Protein AF-A0A1H7F011-F1 (afdb_monomer)

Radius of gyration: 12.55 Å; Cα contacts (8 Å, |Δi|>4): 21; chains: 1; bounding box: 30×28×26 Å

Foldseek 3Di:
DDPPDPVVLVVQLVVCVVVVDDNVVSVVVSVVVVVVQVCCCVPVVDHRDD

Secondary structure (DSSP, 8-state):
------HHHHHHHHHHHHTT--HHHHHHHHHHHHHHHHHHHHHH------

pLDDT: mean 83.96, std 13.74, range [47.03, 96.5]

Sequence (50 aa):
MRKNANARIRSYYEKKRKEGKPYKVVVIACANKLLHHIFAILQKGQPYQD

Nearest PDB structures (foldseek):
  2rcy-assembly1_D-2  TM=7.549E-01  e=2.692E+00  Plasmodium falciparum 3D7
  2rcy-assembly1_B-2  TM=7.620E-01  e=3.326E+00  Plasmodium falciparum 3D7
  2rcy-assembly1_E-2  TM=7.540E-01  e=3.830E+00  Plasmodium falciparum 3D7

Solvent-accessible surface area (backbone atoms only — not comparable to full-atom values): 3080 Å² total; per-residue (Å²): 130,90,86,79,68,59,63,65,61,50,51,52,42,52,53,40,48,73,72,68,48,58,68,69,60,40,54,50,53,53,51,53,53,51,50,51,48,53,47,41,34,73,75,66,70,41,73,83,80,131

Mean predicted aligned error: 6.25 Å

Structure (mmCIF, N/CA/C/O backbone):
data_AF-A0A1H7F011-F1
#
_entry.id   AF-A0A1H7F011-F1
#
loop_
_atom_site.group_PDB
_atom_site.id
_atom_site.type_symbol
_atom_site.label_atom_id
_atom_site.label_alt_id
_atom_site.label_comp_id
_atom_site.label_asym_id
_atom_site.label_entity_id
_atom_site.label_seq_id
_atom_site.pdbx_PDB_ins_code
_atom_site.Cartn_x
_atom_site.Cartn_y
_atom_site.Cartn_z
_atom_site.occupancy
_atom_site.B_iso_or_equiv
_atom_site.auth_seq_id
_atom_site.auth_comp_id
_atom_site.auth_asym_id
_atom_site.auth_atom_id
_atom_site.pdbx_PDB_model_num
ATOM 1 N N . MET A 1 1 ? 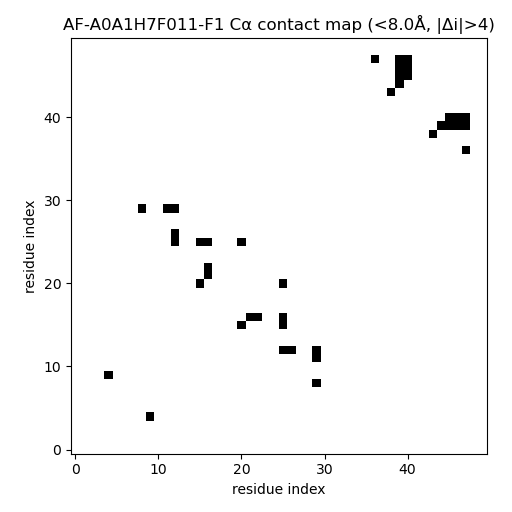8.398 20.786 0.442 1.00 47.03 1 MET A N 1
ATOM 2 C CA . MET A 1 1 ? 8.168 19.347 0.160 1.00 47.03 1 MET A CA 1
ATOM 3 C C . MET A 1 1 ? 7.296 18.755 1.259 1.00 47.03 1 MET A C 1
ATOM 5 O O . MET A 1 1 ? 7.648 18.901 2.422 1.00 47.03 1 MET A O 1
ATOM 9 N N . ARG A 1 2 ? 6.144 18.153 0.924 1.00 53.00 2 ARG A N 1
ATOM 10 C CA . ARG A 1 2 ? 5.212 17.565 1.908 1.00 53.00 2 ARG A CA 1
ATOM 11 C C . ARG A 1 2 ? 5.930 16.491 2.746 1.00 53.00 2 ARG A C 1
ATOM 13 O O . ARG A 1 2 ? 6.303 15.453 2.215 1.00 53.00 2 ARG A O 1
ATOM 20 N N . LYS A 1 3 ? 6.112 16.749 4.046 1.00 52.69 3 LYS A N 1
ATOM 21 C CA . LYS A 1 3 ? 6.794 15.872 5.021 1.00 52.69 3 LYS A CA 1
ATOM 22 C C . LYS A 1 3 ? 5.870 14.848 5.709 1.00 52.69 3 LYS A C 1
ATOM 24 O O . LYS A 1 3 ? 6.284 14.233 6.677 1.00 52.69 3 LYS A O 1
ATOM 29 N N . ASN A 1 4 ? 4.662 14.607 5.194 1.00 54.75 4 ASN A N 1
ATOM 30 C CA . ASN A 1 4 ? 3.725 13.620 5.755 1.00 54.75 4 ASN A CA 1
ATOM 31 C C . ASN A 1 4 ? 3.559 12.407 4.829 1.00 54.75 4 ASN A C 1
ATOM 33 O O . ASN A 1 4 ? 2.448 12.032 4.464 1.00 54.75 4 ASN A O 1
ATOM 37 N N . ALA A 1 5 ? 4.670 11.799 4.403 1.00 62.38 5 ALA A N 1
ATOM 38 C CA . ALA A 1 5 ? 4.604 10.469 3.807 1.00 62.38 5 ALA A CA 1
ATOM 39 C C . ALA A 1 5 ? 4.355 9.470 4.942 1.00 62.38 5 ALA A C 1
ATOM 41 O O . ALA A 1 5 ? 5.205 9.328 5.818 1.00 62.38 5 ALA A O 1
ATOM 42 N N . ASN A 1 6 ? 3.200 8.800 4.940 1.00 76.38 6 ASN A N 1
ATOM 43 C CA . ASN A 1 6 ? 2.885 7.772 5.929 1.00 76.38 6 ASN A CA 1
ATOM 44 C C . ASN A 1 6 ? 3.993 6.699 5.916 1.00 76.38 6 ASN A C 1
ATOM 46 O O . ASN A 1 6 ? 4.083 5.891 4.984 1.00 76.38 6 ASN A O 1
ATOM 50 N N . ALA A 1 7 ? 4.860 6.723 6.934 1.00 82.00 7 ALA A N 1
ATOM 51 C CA . ALA A 1 7 ? 6.070 5.907 6.993 1.00 82.00 7 ALA A CA 1
ATOM 52 C C . ALA A 1 7 ? 5.754 4.404 6.952 1.00 82.00 7 ALA A C 1
ATOM 54 O O . ALA A 1 7 ? 6.529 3.631 6.391 1.00 82.00 7 ALA A O 1
ATOM 55 N N . ARG A 1 8 ? 4.581 4.000 7.459 1.00 81.81 8 ARG A N 1
ATOM 56 C CA . ARG A 1 8 ? 4.102 2.610 7.444 1.00 81.81 8 ARG A CA 1
ATOM 57 C C . ARG A 1 8 ? 3.682 2.140 6.054 1.00 81.81 8 ARG A C 1
ATOM 59 O O . ARG A 1 8 ? 4.025 1.034 5.645 1.00 81.81 8 ARG A O 1
A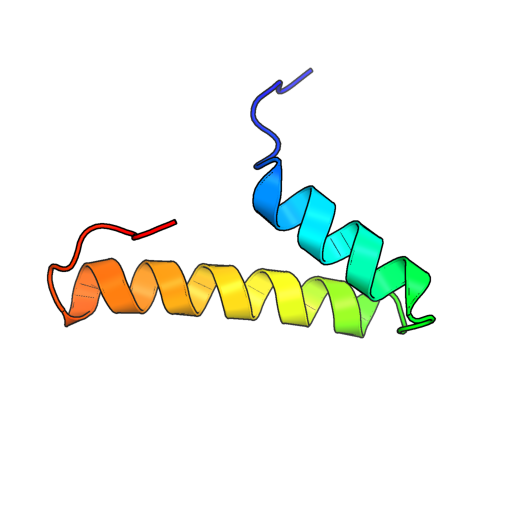TOM 66 N N . ILE A 1 9 ? 2.978 2.976 5.289 1.00 87.00 9 ILE A N 1
ATOM 67 C CA . ILE A 1 9 ? 2.647 2.642 3.893 1.00 87.00 9 ILE A CA 1
ATOM 68 C C . ILE A 1 9 ? 3.918 2.619 3.046 1.00 87.00 9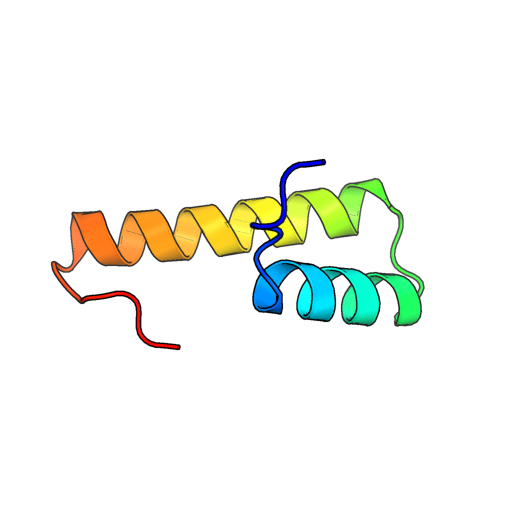 ILE A C 1
ATOM 70 O O . ILE A 1 9 ? 4.066 1.748 2.192 1.00 87.00 9 ILE A O 1
ATOM 74 N N . ARG A 1 10 ? 4.870 3.518 3.324 1.00 87.75 10 ARG A N 1
ATOM 75 C CA . ARG A 1 10 ? 6.172 3.516 2.655 1.00 87.75 10 ARG A CA 1
ATOM 76 C C . ARG A 1 10 ? 6.968 2.248 2.961 1.00 87.75 10 ARG A C 1
ATOM 78 O O . ARG A 1 10 ? 7.456 1.621 2.031 1.00 87.75 10 ARG A O 1
ATOM 85 N N . SER A 1 11 ? 7.066 1.827 4.221 1.00 90.75 11 SER A N 1
ATOM 86 C CA . SER A 1 11 ? 7.775 0.590 4.574 1.00 90.75 11 SER A CA 1
ATOM 87 C C . SER A 1 11 ? 7.100 -0.653 3.983 1.00 90.75 11 SER A C 1
ATOM 89 O O . SER A 1 11 ? 7.787 -1.540 3.477 1.00 90.75 11 SER A O 1
ATOM 91 N N . TYR A 1 12 ? 5.763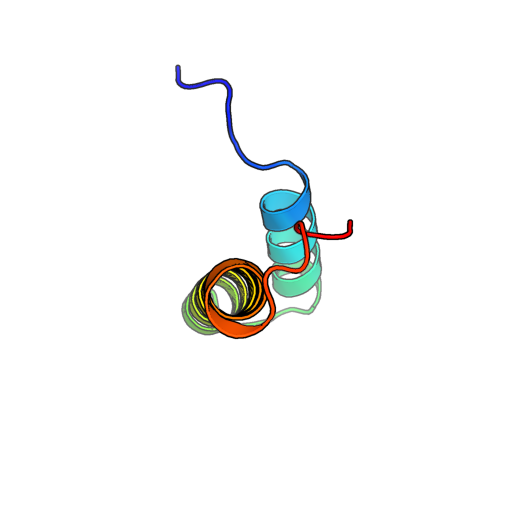 -0.694 3.958 1.00 91.38 12 TYR A N 1
ATOM 92 C CA . TYR A 1 12 ? 5.005 -1.746 3.280 1.00 91.38 12 TYR A CA 1
ATOM 93 C C . TYR A 1 12 ? 5.277 -1.764 1.768 1.00 91.38 12 TYR A C 1
ATOM 95 O O . TYR A 1 12 ? 5.569 -2.825 1.216 1.00 91.38 12 TYR A O 1
ATOM 103 N N . TYR A 1 13 ? 5.248 -0.600 1.113 1.00 92.94 13 TYR A N 1
ATOM 104 C CA . TYR A 1 13 ? 5.583 -0.444 -0.304 1.00 92.94 13 TYR A CA 1
ATOM 105 C C . TYR A 1 13 ? 6.998 -0.952 -0.604 1.00 92.94 13 TYR A C 1
ATOM 107 O O . TYR A 1 13 ? 7.172 -1.799 -1.479 1.00 92.94 13 TYR A O 1
ATOM 115 N N . GLU A 1 14 ? 8.000 -0.501 0.155 1.00 92.94 14 GLU A N 1
ATOM 116 C CA . GLU A 1 14 ? 9.399 -0.902 -0.025 1.00 92.94 14 GLU A CA 1
ATOM 117 C C . GLU A 1 14 ? 9.583 -2.409 0.174 1.00 92.94 14 GLU A C 1
ATOM 119 O O . GLU A 1 14 ? 10.219 -3.068 -0.647 1.00 92.94 14 GLU A O 1
ATOM 124 N N . LYS A 1 15 ? 8.965 -2.993 1.209 1.00 94.81 15 LYS A N 1
ATOM 125 C CA . LYS A 1 15 ? 8.977 -4.447 1.424 1.00 94.81 15 LYS A CA 1
ATOM 126 C C . LYS A 1 15 ? 8.412 -5.186 0.208 1.00 94.81 15 LYS A C 1
ATOM 128 O O . LYS A 1 15 ? 9.036 -6.115 -0.293 1.00 94.81 15 LYS A O 1
ATOM 133 N N . LYS A 1 16 ? 7.259 -4.750 -0.305 1.00 93.31 16 LYS A N 1
ATOM 134 C CA . LYS A 1 16 ? 6.607 -5.365 -1.470 1.00 93.31 16 LYS A CA 1
ATOM 135 C C . LYS A 1 16 ? 7.375 -5.167 -2.776 1.00 93.31 16 LYS A C 1
ATOM 137 O O . LYS A 1 16 ? 7.334 -6.052 -3.627 1.00 93.31 16 LYS A O 1
ATOM 142 N N . ARG A 1 17 ? 8.109 -4.063 -2.931 1.00 94.25 17 ARG A N 1
ATOM 143 C CA . ARG A 1 17 ? 9.037 -3.855 -4.053 1.00 94.25 17 ARG A CA 1
ATOM 144 C C . ARG A 1 17 ? 10.260 -4.765 -3.959 1.00 94.25 17 ARG A C 1
ATOM 146 O O . ARG A 1 17 ? 10.631 -5.350 -4.970 1.00 94.25 17 ARG A O 1
ATOM 153 N N . LYS A 1 18 ? 10.832 -4.937 -2.762 1.00 95.31 18 LYS A N 1
ATOM 154 C CA . LYS A 1 18 ? 11.955 -5.859 -2.508 1.00 95.31 18 LYS A CA 1
ATOM 155 C C . LYS A 1 18 ? 11.583 -7.330 -2.716 1.00 95.31 18 LYS A C 1
ATOM 157 O O . LYS A 1 18 ? 12.427 -8.099 -3.147 1.00 95.31 18 LYS A O 1
ATOM 162 N N . GLU A 1 19 ? 10.320 -7.702 -2.495 1.00 94.06 19 GLU A N 1
ATOM 163 C CA . GLU A 1 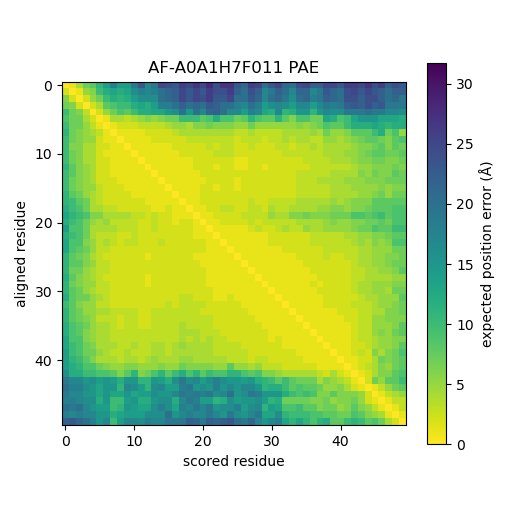19 ? 9.762 -9.019 -2.863 1.00 94.06 19 GLU A CA 1
ATOM 164 C C . GLU A 1 19 ? 9.711 -9.254 -4.398 1.00 94.06 19 GLU A C 1
ATOM 166 O O . GLU A 1 19 ? 9.269 -10.313 -4.832 1.00 94.06 19 GLU A O 1
ATOM 171 N N . GLY A 1 20 ? 10.110 -8.285 -5.236 1.00 94.81 20 GLY A N 1
ATOM 172 C CA . GLY A 1 20 ? 10.148 -8.424 -6.699 1.00 94.81 20 GLY A CA 1
ATOM 173 C C . GLY A 1 20 ? 8.808 -8.177 -7.398 1.00 94.81 20 GLY A C 1
ATOM 174 O O . GLY A 1 20 ? 8.660 -8.459 -8.586 1.00 94.81 20 GLY A O 1
ATOM 175 N N . LYS A 1 21 ? 7.804 -7.646 -6.688 1.00 93.94 21 LYS A N 1
ATOM 176 C CA . LYS A 1 21 ? 6.460 -7.478 -7.257 1.00 93.94 21 LYS A CA 1
ATOM 177 C C . LYS A 1 21 ? 6.404 -6.355 -8.302 1.00 93.94 21 LYS A C 1
ATOM 179 O O . LYS A 1 21 ? 7.019 -5.294 -8.109 1.00 93.94 21 LYS A O 1
ATOM 184 N N . PRO A 1 22 ? 5.595 -6.524 -9.369 1.00 95.94 22 PRO A N 1
ATOM 185 C CA . PRO A 1 22 ? 5.360 -5.469 -10.346 1.00 95.94 22 PRO A CA 1
ATOM 186 C C . PRO A 1 22 ? 4.857 -4.191 -9.674 1.00 95.94 22 PRO A C 1
ATOM 188 O O . PRO A 1 22 ? 4.015 -4.240 -8.777 1.00 95.94 22 PRO A O 1
ATOM 191 N N . TYR A 1 23 ? 5.340 -3.036 -10.137 1.00 92.56 23 TYR A N 1
ATOM 192 C CA . TYR A 1 23 ? 5.031 -1.730 -9.543 1.00 92.56 23 TYR A CA 1
ATOM 193 C C . TYR A 1 23 ? 3.526 -1.517 -9.317 1.00 92.56 23 TYR A C 1
ATOM 195 O O . TYR A 1 23 ? 3.106 -1.205 -8.204 1.00 92.56 23 TYR A O 1
ATOM 203 N N . LYS A 1 24 ? 2.706 -1.776 -10.346 1.00 95.06 24 LYS A N 1
ATOM 204 C CA . LYS A 1 24 ? 1.245 -1.608 -10.281 1.00 95.06 24 LYS A CA 1
ATOM 205 C C . LYS A 1 24 ? 0.609 -2.461 -9.179 1.00 95.06 24 LYS A C 1
ATOM 207 O O . LYS A 1 24 ? -0.241 -1.972 -8.446 1.00 95.06 24 LYS A O 1
ATOM 212 N N . VAL A 1 25 ? 1.066 -3.704 -9.013 1.00 96.38 25 VAL A N 1
ATOM 213 C CA . VAL A 1 25 ? 0.568 -4.621 -7.973 1.00 9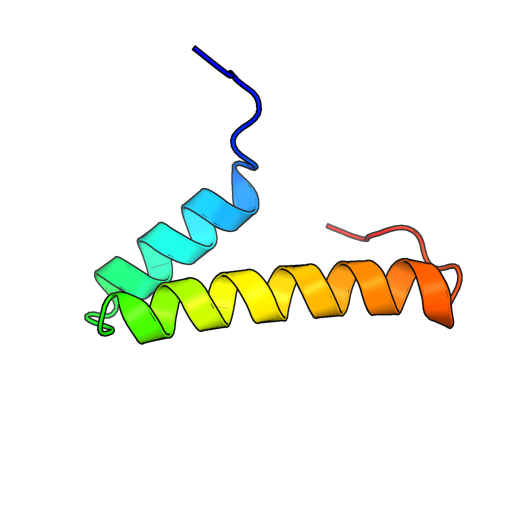6.38 25 VAL A CA 1
ATOM 214 C C . VAL A 1 25 ? 0.873 -4.076 -6.580 1.00 96.38 25 VAL A C 1
ATOM 216 O O . VAL A 1 25 ? 0.023 -4.132 -5.694 1.00 96.38 25 VAL A O 1
ATOM 219 N N . VAL A 1 26 ? 2.064 -3.507 -6.383 1.00 96.50 26 VAL A N 1
ATOM 220 C CA . VAL A 1 26 ? 2.436 -2.918 -5.091 1.00 96.50 26 VAL A CA 1
ATOM 221 C C . VAL A 1 26 ? 1.587 -1.687 -4.772 1.00 96.50 26 VAL A C 1
ATOM 223 O O . VAL A 1 26 ? 1.108 -1.558 -3.648 1.00 96.50 26 VAL A O 1
ATOM 226 N N . VAL A 1 27 ? 1.355 -0.810 -5.752 1.00 94.75 27 VAL A N 1
ATOM 227 C CA . VAL A 1 27 ? 0.504 0.378 -5.573 1.00 94.75 27 VAL A CA 1
ATOM 228 C C . VAL A 1 27 ? -0.927 -0.019 -5.208 1.00 94.75 27 VAL A C 1
ATOM 230 O O . VAL A 1 27 ? -1.481 0.518 -4.249 1.00 94.75 27 VAL A O 1
ATOM 233 N N . ILE A 1 28 ? -1.499 -1.006 -5.906 1.00 96.00 28 ILE A N 1
ATOM 234 C CA . ILE A 1 28 ? -2.845 -1.523 -5.614 1.00 96.00 28 ILE A CA 1
ATOM 235 C C . ILE A 1 28 ? -2.905 -2.115 -4.199 1.00 96.00 28 ILE A C 1
ATOM 237 O O . ILE A 1 28 ? -3.848 -1.847 -3.458 1.00 96.00 28 ILE A O 1
ATOM 241 N N . ALA A 1 29 ? -1.882 -2.862 -3.774 1.00 95.12 29 ALA A N 1
ATOM 242 C CA . ALA A 1 29 ? -1.821 -3.403 -2.417 1.00 95.12 29 ALA A CA 1
ATOM 243 C C . ALA A 1 29 ? -1.789 -2.296 -1.343 1.00 95.12 29 ALA A C 1
ATOM 245 O O . ALA A 1 29 ? -2.466 -2.414 -0.320 1.00 95.12 29 ALA A O 1
ATOM 246 N N . CYS A 1 30 ? -1.051 -1.205 -1.579 1.00 93.81 30 CYS A N 1
ATOM 247 C CA . CYS A 1 30 ? -1.053 -0.038 -0.694 1.00 93.81 30 CYS A CA 1
ATOM 248 C C . CYS A 1 30 ? -2.437 0.626 -0.621 1.00 93.81 30 CYS A C 1
ATOM 250 O O . CYS A 1 30 ? -2.897 0.940 0.477 1.00 93.81 30 CYS A O 1
ATOM 252 N N . ALA A 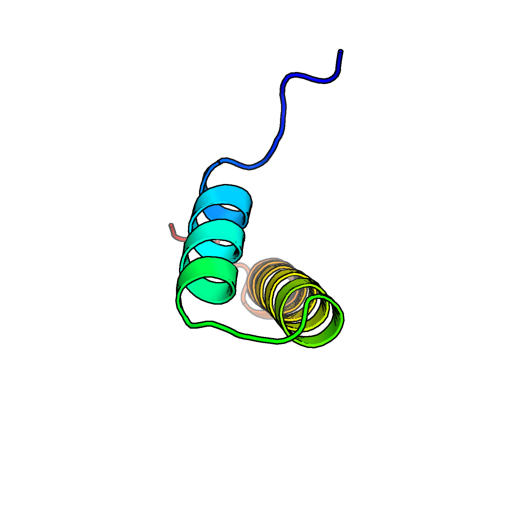1 31 ? -3.116 0.800 -1.761 1.00 94.19 31 ALA A N 1
ATOM 253 C CA . ALA A 1 31 ? -4.469 1.357 -1.814 1.00 94.19 31 ALA A CA 1
ATOM 254 C C . ALA A 1 31 ? -5.476 0.479 -1.053 1.00 94.19 31 ALA A C 1
ATOM 256 O O . ALA A 1 31 ? -6.212 0.979 -0.206 1.00 94.19 31 ALA A O 1
ATOM 257 N N . ASN A 1 32 ? -5.441 -0.840 -1.264 1.00 94.56 32 ASN A N 1
ATOM 258 C CA . ASN A 1 32 ? -6.302 -1.785 -0.550 1.00 94.56 32 ASN A CA 1
ATOM 259 C C . ASN A 1 32 ? -6.060 -1.770 0.961 1.00 94.56 32 ASN A C 1
ATOM 261 O O . ASN A 1 32 ? -7.007 -1.905 1.734 1.00 94.56 32 ASN A O 1
ATOM 265 N N . LYS A 1 33 ? -4.811 -1.589 1.403 1.00 90.81 33 LYS A N 1
ATOM 266 C CA . LYS A 1 33 ? -4.497 -1.467 2.830 1.00 90.81 33 LYS A CA 1
ATOM 267 C C . LYS 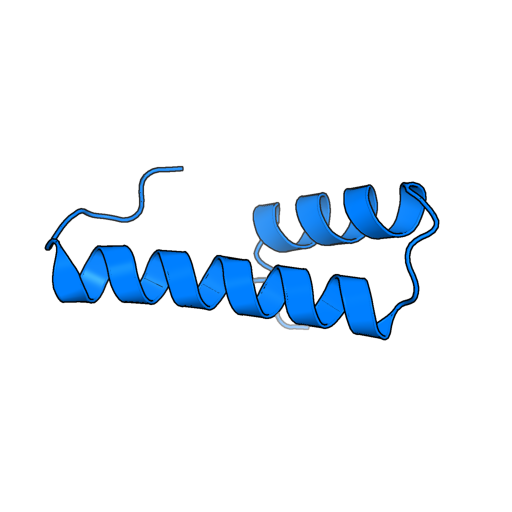A 1 33 ? -5.093 -0.192 3.438 1.00 90.81 33 LYS A C 1
ATOM 269 O O . LYS A 1 33 ? -5.667 -0.252 4.520 1.00 90.81 33 LYS A O 1
ATOM 274 N N . LEU A 1 34 ? -5.028 0.931 2.722 1.00 90.50 34 LEU A N 1
ATOM 275 C CA . LEU A 1 34 ? -5.666 2.184 3.141 1.00 90.50 34 LEU A CA 1
ATOM 276 C C . LEU A 1 34 ? -7.193 2.065 3.195 1.00 90.50 34 LEU A C 1
ATOM 278 O O . LEU A 1 34 ? -7.797 2.482 4.180 1.00 90.50 34 LEU A O 1
ATOM 282 N N . LEU A 1 35 ? -7.808 1.460 2.177 1.00 91.69 35 LEU A N 1
ATOM 283 C CA . LEU A 1 35 ? -9.257 1.254 2.129 1.00 91.69 35 LEU A CA 1
ATOM 284 C C . LEU A 1 35 ? -9.750 0.393 3.292 1.00 91.69 35 LEU A C 1
ATOM 286 O O . LEU A 1 35 ? -10.746 0.744 3.913 1.00 91.69 35 LEU A O 1
ATOM 290 N N . HIS A 1 36 ? -9.029 -0.676 3.645 1.00 88.88 36 HIS A N 1
ATOM 291 C CA . HIS A 1 36 ? -9.366 -1.481 4.821 1.00 88.88 36 HIS A CA 1
ATOM 292 C C . HIS A 1 36 ? -9.307 -0.675 6.119 1.00 88.88 36 HIS A C 1
ATOM 294 O O . HIS A 1 36 ? -10.183 -0.838 6.963 1.00 88.88 36 HIS A O 1
ATOM 300 N N . HIS A 1 37 ? -8.307 0.198 6.290 1.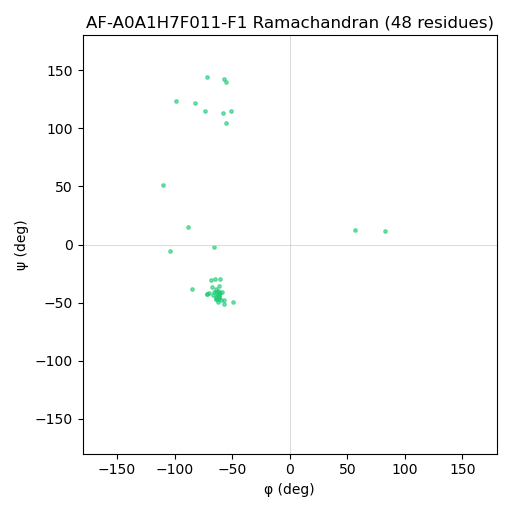00 86.62 37 HIS A N 1
ATOM 301 C CA . HIS A 1 37 ? -8.226 1.047 7.481 1.00 86.62 37 HIS A CA 1
ATOM 302 C C . HIS A 1 37 ? -9.406 2.021 7.544 1.00 86.62 37 HIS A C 1
ATOM 304 O O . HIS A 1 37 ? -10.059 2.117 8.577 1.00 86.62 37 HIS A O 1
ATOM 310 N N . ILE A 1 38 ? -9.722 2.693 6.432 1.00 89.38 38 ILE A N 1
ATOM 311 C CA . ILE A 1 38 ? -10.867 3.610 6.345 1.00 89.38 38 ILE A CA 1
ATOM 312 C C . ILE A 1 38 ? -12.167 2.861 6.648 1.00 89.38 38 ILE A C 1
ATOM 314 O O . ILE A 1 38 ? -12.952 3.304 7.478 1.00 89.38 38 ILE A O 1
ATOM 318 N N . PHE A 1 39 ? -12.370 1.697 6.031 1.00 88.25 39 PHE A N 1
ATOM 319 C CA . PHE A 1 39 ? -13.548 0.872 6.264 1.00 88.25 39 PHE A CA 1
ATOM 320 C C . PHE A 1 39 ? -13.656 0.418 7.724 1.00 88.25 39 PHE A C 1
ATOM 322 O O . PHE A 1 39 ? -14.734 0.492 8.299 1.00 88.25 39 PHE A O 1
ATOM 329 N N . ALA A 1 40 ? -12.559 -0.001 8.359 1.00 87.44 40 ALA A N 1
ATOM 330 C CA . ALA A 1 40 ? -12.569 -0.391 9.769 1.00 87.44 40 ALA A CA 1
ATOM 331 C C . ALA A 1 40 ? -12.967 0.775 10.690 1.00 87.44 40 ALA A C 1
ATOM 333 O O . ALA A 1 40 ? -13.795 0.583 11.582 1.00 87.44 40 ALA A O 1
ATOM 334 N N . ILE A 1 41 ? -12.441 1.978 10.430 1.00 86.94 41 ILE A N 1
ATOM 335 C CA . ILE A 1 41 ? -12.787 3.196 11.177 1.00 86.94 41 ILE A CA 1
ATOM 336 C C . ILE A 1 41 ? -14.274 3.522 11.006 1.00 86.94 41 ILE A C 1
ATOM 338 O O . ILE A 1 41 ? -14.976 3.732 11.992 1.00 86.94 41 ILE A O 1
ATOM 342 N N . LEU A 1 42 ? -14.763 3.537 9.762 1.00 87.38 42 LEU A N 1
ATOM 343 C CA . LEU A 1 42 ? -16.134 3.940 9.444 1.00 87.38 42 LEU A CA 1
ATOM 344 C C . LEU A 1 42 ? -17.177 2.905 9.884 1.00 87.38 42 LEU A C 1
ATOM 346 O O . LEU A 1 42 ? -18.220 3.271 10.413 1.00 87.38 42 LEU A O 1
ATOM 350 N N . GLN A 1 43 ? -16.910 1.618 9.663 1.00 81.50 43 GLN A N 1
ATOM 351 C CA . GLN A 1 43 ? -17.886 0.546 9.870 1.00 81.50 43 GLN A CA 1
ATOM 352 C C . GLN A 1 43 ? -17.923 0.066 11.322 1.00 81.50 43 GLN A C 1
ATOM 354 O O . GLN A 1 43 ? -18.987 -0.282 11.825 1.00 81.50 43 GLN A O 1
ATOM 359 N N . LYS A 1 44 ? -16.764 -0.020 11.988 1.00 72.12 44 LYS A N 1
ATOM 360 C CA . LYS A 1 44 ? -16.664 -0.614 13.329 1.00 72.12 44 LYS A CA 1
ATOM 361 C C . LYS A 1 44 ? -16.523 0.424 14.438 1.00 72.12 44 LYS A C 1
ATOM 363 O O . LYS A 1 44 ? -16.476 0.033 15.600 1.00 72.12 44 LYS A O 1
ATOM 368 N N . GLY A 1 45 ? -16.390 1.711 14.098 1.00 71.38 45 GLY A N 1
ATOM 369 C CA . GLY A 1 45 ? -16.044 2.765 15.058 1.00 71.38 45 GLY A CA 1
ATOM 370 C C . GLY A 1 45 ? -14.727 2.492 15.792 1.00 71.38 45 GLY A C 1
ATOM 371 O O . GLY A 1 45 ? -14.435 3.127 16.802 1.00 71.38 45 GLY A O 1
ATOM 372 N N . GLN A 1 46 ? -13.944 1.516 15.320 1.00 69.56 46 GLN A N 1
ATOM 373 C CA . GLN A 1 46 ? -12.694 1.145 15.948 1.00 69.56 46 GLN A CA 1
ATOM 374 C C . GLN A 1 46 ? -11.634 2.117 15.449 1.00 69.56 46 GLN A C 1
ATOM 376 O O . GLN A 1 46 ? -11.429 2.217 14.233 1.00 69.56 46 GLN A O 1
ATOM 381 N N . PRO A 1 47 ? -10.963 2.850 16.355 1.00 67.00 47 PRO A N 1
ATOM 382 C CA . PRO A 1 47 ? -9.849 3.682 15.956 1.00 67.00 47 PRO A CA 1
ATOM 383 C C . PRO A 1 47 ? -8.819 2.795 15.267 1.00 67.00 47 PRO A C 1
ATOM 385 O O . PRO A 1 47 ? -8.618 1.638 15.642 1.00 67.00 47 PRO A O 1
ATOM 388 N N . TYR A 1 48 ? -8.202 3.344 14.228 1.00 67.00 48 TYR A N 1
ATOM 389 C CA . TYR A 1 48 ? -7.129 2.675 13.519 1.00 67.00 48 TYR A CA 1
ATOM 390 C C . TYR A 1 48 ? -6.076 2.191 14.524 1.00 67.00 48 TYR A C 1
ATOM 392 O O . TYR A 1 48 ? -5.467 3.002 15.220 1.00 67.00 48 TYR A O 1
ATOM 400 N N . GLN A 1 49 ? -5.928 0.869 14.635 1.00 63.44 49 GLN A N 1
ATOM 401 C CA . GLN A 1 49 ? -4.948 0.242 15.512 1.00 63.44 49 GLN A CA 1
ATOM 402 C C . GLN A 1 49 ? -3.735 -0.154 14.682 1.00 63.44 49 GLN A C 1
ATOM 404 O O . GLN A 1 49 ? -3.854 -0.829 13.656 1.00 63.44 49 GLN A O 1
ATOM 409 N N . ASP A 1 50 ? -2.588 0.356 15.115 1.00 59.84 50 ASP A N 1
ATOM 410 C CA . ASP A 1 50 ? -1.318 0.286 14.414 1.00 59.84 50 ASP A CA 1
ATOM 411 C C . ASP A 1 50 ? -0.612 -1.063 14.602 1.00 59.84 50 ASP A C 1
ATOM 413 O O . ASP A 1 50 ? -0.254 -1.423 15.737 1.00 59.84 50 ASP A O 1
#